Protein AF-A0A5B0S5Z0-F1 (afdb_monomer)

pLDDT: mean 79.65, std 11.17, range [39.44, 95.0]

Nearest PDB structures (foldseek):
  6az0-assembly1_B  TM=9.180E-01  e=4.295E-04  Saccharomyces cerevisiae RM11-1a
  2dhr-assembly1_D  TM=8.708E-01  e=1.389E-03  Thermus thermophilus
  3kds-assembly2_F  TM=9.094E-01  e=5.525E-03  Thermotoga maritima
  6gcn-assembly2_D-2  TM=9.091E-01  e=7.803E-03  Aquifex aeolicus VF5
  2ce7-assembly2_E  TM=9.143E-01  e=1.914E-02  Thermotoga maritima

Foldseek 3Di:
DVAAQQPDPVVGRDHHDPPDPDDPVVVVSSVVVVVVVVVVVVVVVVVVCVVLVVLVVQLVVVCVVPVDDDPVRSVCSSVPHDDPPPDD

InterPro domains:
  IPR000642 Peptidase M41 [PF01434] (1-74)
  IPR037219 Peptidase M41-like [G3DSA:1.20.58.760] (1-87)
  IPR037219 Peptidase M41-like [SSF140990] (1-83)

Solvent-accessible surface area (backbone atoms only — not comparable to full-atom values): 5247 Å² total; per-residue (Å²): 93,51,52,60,66,14,66,31,87,87,80,36,83,49,63,48,58,93,85,58,89,68,55,70,71,57,50,54,52,50,52,50,50,52,50,53,52,51,50,52,50,50,52,51,51,51,50,49,52,62,77,38,40,74,37,51,53,42,44,52,53,48,39,71,76,56,73,66,72,55,74,71,53,47,55,37,34,49,73,68,46,83,80,88,71,82,83,127

Organism: NCBI:txid56615

Sequence (88 aa):
MIREMGFSTRLGPRAYRTDDQLAPNTLASIDGEIQEMVEAAATRALNLLQSKRDELDRLALALIEYETLSAEEAWKVVKGHKLERNTV

Structure (mmCIF, N/CA/C/O backbone):
data_AF-A0A5B0S5Z0-F1
#
_entry.id   AF-A0A5B0S5Z0-F1
#
loop_
_atom_site.group_PDB
_atom_site.id
_atom_site.type_symbol
_atom_site.label_atom_id
_atom_site.label_alt_id
_atom_site.label_comp_id
_atom_site.label_asym_id
_atom_site.label_entity_id
_atom_site.label_seq_id
_atom_site.pdbx_PDB_ins_code
_atom_site.Cartn_x
_atom_site.Cartn_y
_atom_site.Cartn_z
_atom_site.occupancy
_atom_site.B_iso_or_equiv
_atom_site.auth_seq_id
_atom_site.auth_comp_id
_atom_site.auth_asym_id
_atom_site.auth_atom_id
_atom_site.pdbx_PDB_model_num
ATOM 1 N N . MET A 1 1 ? 15.700 -3.003 -8.736 1.00 66.38 1 MET A N 1
ATOM 2 C CA . MET A 1 1 ? 14.945 -4.200 -9.180 1.00 66.38 1 MET A CA 1
ATOM 3 C C . MET A 1 1 ? 14.988 -4.364 -10.701 1.00 66.38 1 MET A C 1
ATOM 5 O O . MET A 1 1 ? 15.569 -5.331 -11.162 1.00 66.38 1 MET A O 1
ATOM 9 N N . ILE A 1 2 ? 14.477 -3.418 -11.493 1.00 68.62 2 ILE A N 1
ATOM 10 C CA . ILE A 1 2 ? 14.494 -3.540 -12.966 1.00 68.62 2 ILE A CA 1
ATOM 11 C C . ILE A 1 2 ? 15.907 -3.341 -13.549 1.00 68.62 2 ILE A C 1
ATOM 13 O O . ILE A 1 2 ? 16.369 -4.167 -14.325 1.00 68.62 2 ILE A O 1
ATOM 17 N N . ARG A 1 3 ? 16.633 -2.305 -13.104 1.00 68.06 3 ARG A N 1
ATOM 18 C CA . ARG A 1 3 ? 17.981 -1.981 -13.608 1.00 68.06 3 ARG A CA 1
ATOM 19 C C . ARG A 1 3 ? 19.066 -2.960 -13.138 1.00 68.06 3 ARG A C 1
ATOM 21 O O . ARG A 1 3 ? 19.734 -3.581 -13.950 1.00 68.06 3 ARG A O 1
ATOM 28 N N . GLU A 1 4 ? 19.224 -3.119 -11.826 1.00 69.38 4 GLU A N 1
ATOM 29 C CA . GLU A 1 4 ? 20.360 -3.870 -11.261 1.00 69.38 4 GLU A CA 1
ATOM 30 C C . GLU A 1 4 ? 20.099 -5.366 -11.069 1.00 69.38 4 GLU A C 1
ATOM 32 O O . GLU A 1 4 ? 21.033 -6.159 -11.086 1.00 69.38 4 GLU A O 1
ATOM 37 N N . MET A 1 5 ? 18.842 -5.766 -10.867 1.00 70.81 5 MET A N 1
ATOM 38 C CA . MET A 1 5 ? 18.498 -7.160 -10.552 1.00 70.81 5 MET A CA 1
ATOM 39 C C . MET A 1 5 ? 17.939 -7.913 -11.770 1.00 70.81 5 MET A C 1
ATOM 41 O O . MET A 1 5 ? 17.542 -9.065 -11.643 1.00 70.81 5 MET A O 1
ATOM 45 N N . GLY A 1 6 ? 17.894 -7.275 -12.947 1.00 66.50 6 GLY A N 1
ATOM 46 C CA . GLY A 1 6 ? 17.505 -7.922 -14.202 1.00 66.50 6 GLY A CA 1
ATOM 47 C C . GLY A 1 6 ? 16.048 -8.390 -14.261 1.00 66.50 6 GLY A C 1
ATOM 48 O O . GLY A 1 6 ? 15.723 -9.250 -15.071 1.00 66.50 6 GLY A O 1
ATOM 49 N N . PHE A 1 7 ? 15.149 -7.836 -13.444 1.00 72.38 7 PHE A N 1
ATOM 50 C CA . PHE A 1 7 ? 13.714 -8.162 -13.492 1.00 72.38 7 PHE A CA 1
ATOM 51 C C . PHE A 1 7 ? 12.968 -7.447 -14.633 1.00 72.38 7 PHE A C 1
ATOM 53 O O . PHE A 1 7 ? 11.768 -7.209 -14.525 1.00 72.38 7 PHE A O 1
ATOM 60 N N . SER A 1 8 ? 13.666 -7.083 -15.712 1.00 69.69 8 SER A N 1
ATOM 61 C CA . SER A 1 8 ? 13.029 -6.501 -16.890 1.00 69.69 8 SER A CA 1
ATOM 62 C C . SER A 1 8 ? 12.375 -7.596 -17.729 1.00 69.69 8 SER A C 1
ATOM 64 O O . SER A 1 8 ? 13.033 -8.516 -18.218 1.00 69.69 8 SER A O 1
ATOM 66 N N . THR A 1 9 ? 11.069 -7.474 -17.928 1.00 68.69 9 THR A N 1
ATOM 67 C CA . THR A 1 9 ? 10.272 -8.320 -18.823 1.00 68.69 9 THR A CA 1
ATOM 68 C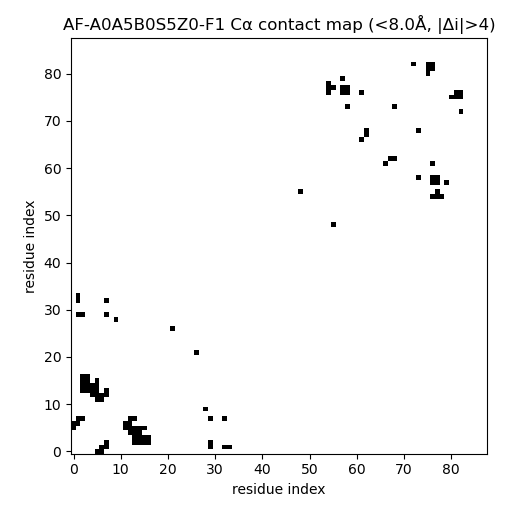 C . THR A 1 9 ? 10.537 -8.020 -20.298 1.00 68.69 9 THR A C 1
ATOM 70 O O . THR A 1 9 ? 10.459 -8.930 -21.122 1.00 68.69 9 THR A O 1
ATOM 73 N N . ARG A 1 10 ? 10.902 -6.775 -20.641 1.00 72.88 10 ARG A N 1
ATOM 74 C CA . ARG A 1 10 ? 11.205 -6.352 -22.023 1.00 72.88 10 ARG A CA 1
ATOM 75 C C . ARG A 1 10 ? 12.669 -6.538 -22.421 1.00 72.88 10 ARG A C 1
ATOM 77 O O . ARG A 1 10 ? 12.941 -6.925 -23.554 1.00 72.88 10 ARG A O 1
ATOM 84 N N . LEU A 1 11 ? 13.610 -6.251 -21.521 1.00 71.19 11 LEU A N 1
ATOM 85 C CA . LEU A 1 11 ? 15.053 -6.296 -21.810 1.00 71.19 11 LEU A CA 1
ATOM 86 C C . LEU A 1 11 ? 15.697 -7.643 -21.441 1.00 71.19 11 LEU A C 1
ATOM 88 O O . LEU A 1 11 ? 16.855 -7.895 -21.788 1.00 71.19 11 LEU A O 1
ATOM 92 N N . GLY A 1 12 ? 14.939 -8.522 -20.780 1.00 67.19 12 GLY A N 1
ATOM 93 C CA . GLY A 1 12 ? 15.409 -9.814 -20.294 1.00 67.19 12 GLY A CA 1
ATOM 94 C C . GLY A 1 12 ? 16.305 -9.694 -19.053 1.00 67.19 12 GLY A C 1
ATOM 95 O O . GLY A 1 12 ? 16.497 -8.600 -18.518 1.00 67.19 12 GLY A O 1
ATOM 96 N N . PRO A 1 13 ? 16.886 -10.816 -18.586 1.00 72.00 13 PRO A N 1
ATOM 97 C CA . PRO A 1 13 ? 17.660 -10.879 -17.348 1.00 72.00 13 PRO A CA 1
ATOM 98 C C . PRO A 1 13 ? 19.072 -10.307 -17.526 1.00 72.00 13 PRO A C 1
ATOM 100 O O . PRO A 1 13 ? 20.073 -11.017 -17.436 1.00 72.00 13 PRO A O 1
ATOM 103 N N . ARG A 1 14 ? 19.164 -9.008 -17.816 1.00 68.06 14 ARG A N 1
ATOM 104 C CA . ARG A 1 14 ? 20.423 -8.264 -17.883 1.00 68.06 14 ARG A CA 1
ATOM 105 C C . ARG A 1 14 ? 20.499 -7.300 -16.709 1.00 68.06 14 ARG A C 1
ATOM 107 O O . ARG A 1 14 ? 19.616 -6.472 -16.520 1.00 68.06 14 ARG A O 1
ATOM 114 N N . ALA A 1 15 ? 21.562 -7.428 -15.923 1.00 68.12 15 ALA A N 1
ATOM 115 C CA . ALA A 1 15 ? 21.888 -6.471 -14.880 1.00 68.12 15 ALA A CA 1
ATOM 116 C C . ALA A 1 15 ? 22.668 -5.317 -15.509 1.00 68.12 15 ALA A C 1
ATOM 118 O O . ALA A 1 15 ? 23.775 -5.517 -16.006 1.00 68.12 15 ALA A O 1
ATOM 119 N N . TYR A 1 16 ? 22.082 -4.126 -15.490 1.00 71.81 16 TYR A N 1
ATOM 120 C CA . TYR A 1 16 ? 22.758 -2.894 -15.865 1.00 71.81 16 TYR A CA 1
ATOM 121 C C . TYR A 1 16 ? 23.360 -2.275 -14.609 1.00 71.81 16 TYR A C 1
ATOM 123 O O . TYR A 1 16 ? 22.641 -2.009 -13.640 1.00 71.81 16 TYR A O 1
ATOM 131 N N . ARG A 1 17 ? 24.672 -2.045 -14.609 1.00 70.19 17 ARG A N 1
ATOM 132 C CA . ARG A 1 17 ? 25.342 -1.324 -13.524 1.00 70.19 17 ARG A CA 1
ATOM 133 C C . ARG A 1 17 ? 25.153 0.181 -13.691 1.00 70.19 17 ARG A C 1
ATOM 135 O O . ARG A 1 17 ? 24.825 0.686 -14.766 1.00 70.19 17 ARG A O 1
ATOM 142 N N . THR A 1 18 ? 25.341 0.912 -12.598 1.00 64.75 18 THR A N 1
ATOM 143 C CA . THR A 1 18 ? 25.233 2.378 -12.581 1.00 64.75 18 THR A CA 1
ATOM 144 C C . THR A 1 18 ? 26.215 3.040 -13.552 1.00 64.75 18 THR A C 1
ATOM 146 O O . THR A 1 18 ? 25.865 4.053 -14.153 1.00 64.75 18 THR A O 1
ATOM 149 N N . ASP A 1 19 ? 2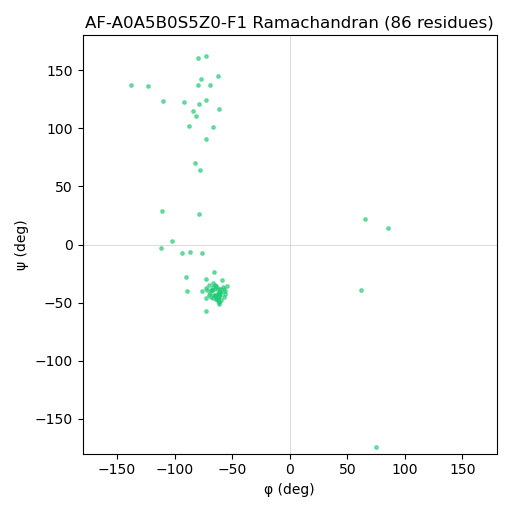7.367 2.402 -13.779 1.00 64.94 19 ASP A N 1
ATOM 150 C CA . ASP A 1 19 ? 28.463 2.901 -14.619 1.00 64.94 19 ASP A CA 1
ATOM 151 C C . ASP A 1 19 ? 28.320 2.541 -16.110 1.00 64.94 19 ASP A C 1
ATOM 153 O O . ASP A 1 19 ? 29.111 3.000 -16.937 1.00 64.94 19 ASP A O 1
ATOM 157 N N . ASP A 1 20 ? 27.325 1.727 -16.478 1.00 70.94 20 ASP A N 1
ATOM 158 C CA . ASP A 1 20 ? 27.118 1.337 -17.872 1.00 70.94 20 ASP A CA 1
ATOM 159 C C . ASP A 1 20 ? 26.562 2.521 -18.675 1.00 70.94 20 ASP A C 1
ATOM 161 O O . ASP A 1 20 ? 25.503 3.074 -18.359 1.00 70.94 20 ASP A O 1
ATOM 165 N N . GLN A 1 21 ? 27.242 2.890 -19.764 1.00 69.75 21 GLN A N 1
ATOM 166 C CA . GLN A 1 21 ? 26.706 3.840 -20.738 1.00 69.75 21 GLN A CA 1
ATOM 167 C C . GLN A 1 21 ? 25.594 3.168 -21.550 1.00 69.75 21 GLN A C 1
ATOM 169 O O . GLN A 1 21 ? 25.829 2.524 -22.573 1.00 69.75 21 GLN A O 1
ATOM 174 N N . LEU A 1 22 ? 24.362 3.297 -21.065 1.00 74.56 22 LEU A N 1
ATOM 175 C CA . LEU A 1 22 ? 23.173 2.824 -21.762 1.00 74.56 22 LEU A CA 1
ATOM 176 C C . LEU A 1 22 ? 22.788 3.770 -22.902 1.00 74.56 22 LEU A C 1
ATOM 178 O O . LEU A 1 22 ? 22.832 4.993 -22.768 1.00 74.56 22 LEU A O 1
ATOM 182 N N . ALA A 1 23 ? 22.331 3.196 -24.015 1.00 80.31 23 ALA A N 1
ATOM 183 C CA . ALA A 1 23 ? 21.721 3.976 -25.083 1.00 80.31 23 ALA A CA 1
ATOM 184 C C . ALA A 1 23 ? 20.439 4.678 -24.573 1.00 80.31 23 ALA A C 1
ATOM 186 O O . ALA A 1 23 ? 19.686 4.065 -23.805 1.00 80.31 23 ALA A O 1
ATOM 187 N N . PRO A 1 24 ? 20.122 5.903 -25.044 1.00 80.00 24 PRO A N 1
ATOM 188 C CA . PRO A 1 24 ? 18.929 6.643 -24.616 1.00 80.00 24 PRO A CA 1
ATOM 189 C C . PRO A 1 24 ? 17.622 5.855 -24.779 1.00 80.00 24 PRO A C 1
ATOM 191 O O . PRO A 1 24 ? 16.734 5.931 -23.937 1.00 80.00 24 PRO A O 1
ATOM 194 N N . ASN A 1 25 ? 17.529 5.039 -25.834 1.00 82.75 25 ASN A N 1
ATOM 195 C CA . ASN A 1 25 ? 16.369 4.186 -26.095 1.00 82.75 25 ASN A CA 1
ATOM 196 C C . ASN A 1 25 ? 16.174 3.100 -25.015 1.00 82.75 25 ASN A C 1
ATOM 198 O O . ASN A 1 25 ? 15.052 2.793 -24.610 1.00 82.75 25 ASN A O 1
ATOM 202 N N . THR A 1 26 ? 17.275 2.532 -24.515 1.00 79.50 26 THR A N 1
ATOM 203 C CA . THR A 1 26 ? 17.243 1.514 -23.457 1.00 79.50 26 THR A CA 1
ATOM 204 C C . THR A 1 26 ? 16.873 2.135 -22.113 1.00 79.50 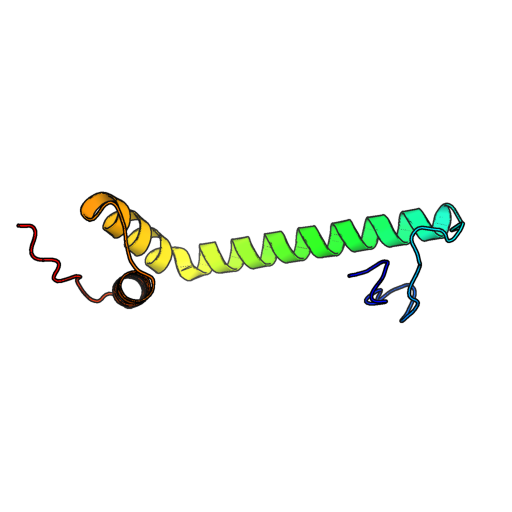26 THR A C 1
ATOM 206 O O . THR A 1 26 ? 16.093 1.544 -21.376 1.00 79.50 26 THR A O 1
ATOM 209 N N . LEU A 1 27 ? 17.373 3.341 -21.816 1.00 81.44 27 LEU A N 1
ATOM 210 C CA . LEU A 1 27 ? 16.997 4.090 -20.611 1.00 81.44 27 LEU A CA 1
ATOM 211 C C . LEU A 1 27 ? 15.501 4.414 -20.594 1.00 81.44 27 LEU A C 1
ATOM 213 O O . LEU A 1 27 ? 14.825 4.068 -19.633 1.00 81.44 27 LEU A O 1
ATOM 217 N N . ALA A 1 28 ? 14.969 4.953 -21.695 1.00 84.75 28 ALA A N 1
ATOM 218 C CA . ALA A 1 28 ? 13.540 5.238 -21.815 1.00 84.75 28 ALA A CA 1
ATOM 219 C C . ALA A 1 28 ? 12.671 3.980 -21.620 1.00 84.75 28 ALA A C 1
ATOM 221 O O . ALA A 1 28 ? 11.611 4.038 -21.001 1.00 84.75 28 ALA A O 1
ATOM 222 N N . SER A 1 29 ? 13.141 2.825 -22.105 1.00 84.12 29 SER A N 1
ATOM 223 C CA . SER A 1 29 ? 12.450 1.543 -21.915 1.00 84.12 29 SER A CA 1
ATOM 224 C C . SER A 1 29 ? 12.456 1.078 -20.452 1.00 84.12 29 SER A C 1
ATOM 226 O O . SER A 1 29 ? 11.451 0.547 -19.979 1.00 84.12 29 SER A O 1
ATOM 228 N N . ILE A 1 30 ? 13.568 1.281 -19.733 1.00 82.94 30 ILE A N 1
ATOM 229 C CA . ILE A 1 30 ? 13.683 0.970 -18.299 1.00 82.94 30 ILE A CA 1
ATOM 230 C C . ILE A 1 30 ? 12.774 1.890 -17.483 1.00 82.94 30 ILE A C 1
ATOM 232 O O . ILE A 1 30 ? 12.044 1.405 -16.622 1.00 82.94 30 ILE A O 1
ATOM 236 N N . ASP A 1 31 ? 12.791 3.193 -17.760 1.00 83.50 31 ASP A N 1
ATOM 237 C CA . ASP A 1 31 ? 11.982 4.173 -17.032 1.00 83.50 31 ASP A CA 1
ATOM 238 C C . ASP A 1 31 ? 10.483 3.900 -17.207 1.00 83.50 31 ASP A C 1
ATOM 240 O O . ASP A 1 31 ? 9.738 3.901 -16.225 1.00 83.50 31 ASP A O 1
ATOM 244 N N . GLY A 1 32 ? 10.048 3.560 -18.427 1.00 86.94 32 GLY A N 1
ATOM 245 C CA . GLY A 1 32 ? 8.668 3.142 -18.683 1.00 86.94 32 GLY A CA 1
ATOM 246 C C . GLY A 1 32 ? 8.271 1.895 -17.889 1.00 86.94 32 GLY A C 1
ATOM 247 O O . GLY A 1 32 ? 7.186 1.836 -17.321 1.00 86.94 32 GLY A O 1
ATOM 248 N N .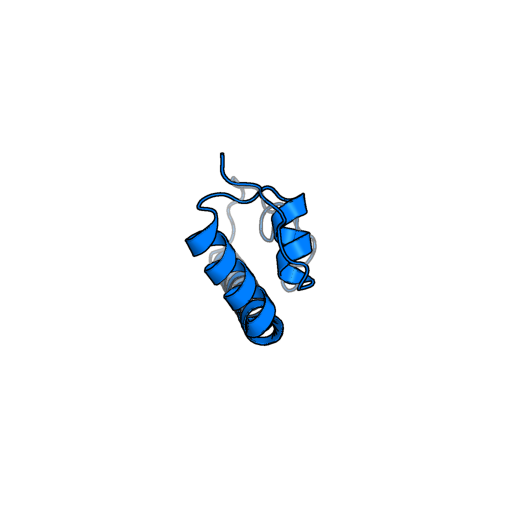 GLU A 1 33 ? 9.163 0.911 -17.772 1.00 85.19 33 GLU A N 1
ATOM 249 C CA . GLU A 1 33 ? 8.902 -0.292 -16.977 1.00 85.19 33 GLU A CA 1
ATOM 250 C C . GLU A 1 33 ? 8.870 -0.009 -15.466 1.00 85.19 33 GLU A C 1
ATOM 252 O O . GLU A 1 33 ? 8.066 -0.597 -14.742 1.00 85.19 33 GLU A O 1
ATOM 257 N N . ILE A 1 34 ? 9.701 0.920 -14.979 1.00 85.94 34 ILE A N 1
ATOM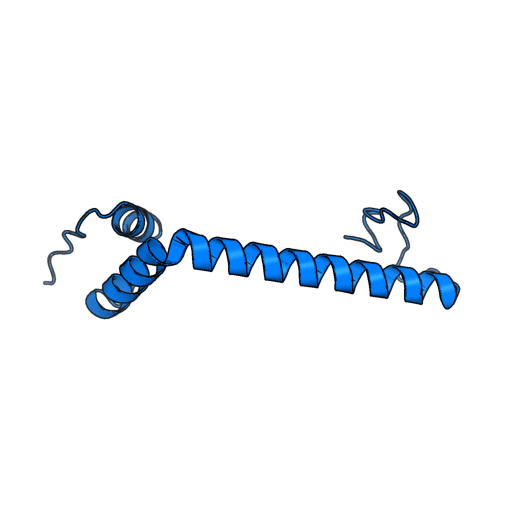 258 C CA . ILE A 1 34 ? 9.647 1.380 -13.586 1.00 85.94 34 ILE A CA 1
ATOM 259 C C . ILE A 1 34 ? 8.296 2.037 -13.312 1.00 85.94 34 ILE A C 1
ATOM 261 O O . ILE A 1 34 ? 7.665 1.716 -12.303 1.00 85.94 34 ILE A O 1
ATOM 265 N N . GLN A 1 35 ? 7.842 2.914 -14.206 1.00 89.00 35 GLN A N 1
ATOM 266 C CA . GLN A 1 35 ? 6.554 3.580 -14.066 1.00 89.00 35 GLN A CA 1
ATOM 267 C C . GLN A 1 35 ? 5.402 2.567 -14.062 1.00 89.00 35 GLN A C 1
ATOM 269 O O . GLN A 1 35 ? 4.622 2.552 -13.111 1.00 89.00 35 GLN A O 1
ATOM 274 N N . GLU A 1 36 ? 5.345 1.666 -15.047 1.00 89.56 36 GLU A N 1
ATOM 275 C CA . GLU A 1 36 ? 4.328 0.606 -15.121 1.00 89.56 36 GLU A CA 1
ATOM 276 C C . GLU A 1 36 ? 4.318 -0.263 -13.848 1.00 89.56 36 GLU A C 1
ATOM 278 O O . GLU A 1 36 ? 3.258 -0.580 -13.302 1.00 89.56 36 GLU A O 1
ATOM 283 N N . MET A 1 37 ? 5.494 -0.624 -13.322 1.00 88.56 3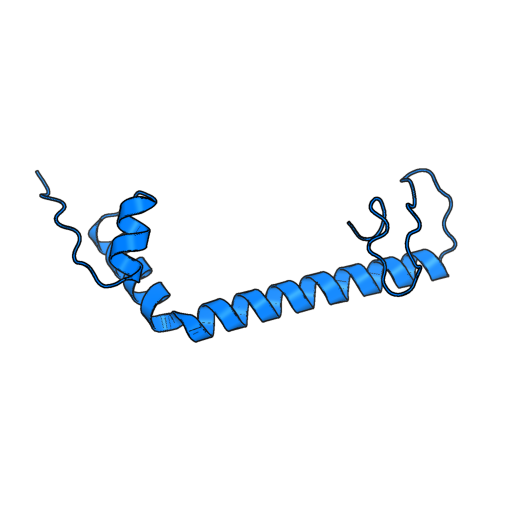7 MET A N 1
ATOM 284 C CA . MET A 1 37 ? 5.610 -1.421 -12.100 1.00 88.56 37 MET A CA 1
ATOM 285 C C . MET A 1 37 ? 5.065 -0.680 -10.872 1.00 88.56 37 MET A C 1
ATOM 287 O O . MET A 1 37 ? 4.361 -1.285 -10.054 1.00 88.56 37 MET A O 1
ATOM 291 N N . VAL A 1 38 ? 5.396 0.606 -10.726 1.00 90.56 38 VAL A N 1
ATOM 292 C CA . VAL A 1 38 ? 4.948 1.443 -9.604 1.00 90.56 38 VAL A CA 1
ATOM 293 C C . VAL A 1 38 ? 3.447 1.691 -9.683 1.00 90.56 38 VAL A C 1
ATOM 295 O O . VAL A 1 38 ? 2.758 1.514 -8.680 1.00 90.56 38 VAL A O 1
ATOM 298 N N . GLU A 1 39 ? 2.924 2.022 -10.863 1.00 93.00 39 GLU A N 1
ATOM 299 C CA . GLU A 1 39 ? 1.487 2.200 -11.085 1.00 93.00 39 GLU A CA 1
ATOM 300 C C . GLU A 1 39 ? 0.724 0.914 -10.767 1.00 93.00 39 GLU A C 1
ATOM 302 O O . GLU A 1 39 ? -0.211 0.932 -9.967 1.00 93.00 39 GLU A O 1
ATOM 307 N N . ALA A 1 40 ? 1.180 -0.233 -11.276 1.00 91.88 40 ALA A N 1
ATOM 308 C CA . ALA A 1 40 ? 0.556 -1.515 -10.974 1.00 91.88 40 ALA A CA 1
ATOM 309 C C . ALA A 1 40 ? 0.609 -1.848 -9.472 1.00 91.88 40 ALA A C 1
ATOM 311 O O . ALA A 1 40 ? -0.351 -2.393 -8.925 1.00 91.88 40 ALA A O 1
ATOM 312 N N . ALA A 1 41 ? 1.710 -1.534 -8.780 1.00 91.12 41 ALA A N 1
ATOM 313 C CA . ALA A 1 41 ? 1.810 -1.714 -7.332 1.00 91.12 41 ALA A CA 1
ATOM 314 C C . ALA A 1 41 ? 0.841 -0.802 -6.568 1.00 91.12 41 ALA A C 1
ATOM 316 O O . ALA A 1 41 ? 0.162 -1.278 -5.655 1.00 91.12 41 ALA A O 1
ATOM 317 N N . ALA A 1 42 ? 0.727 0.464 -6.973 1.00 92.62 42 ALA A N 1
ATOM 318 C CA . ALA A 1 42 ? -0.200 1.424 -6.389 1.00 92.62 42 ALA A CA 1
ATOM 319 C C . ALA A 1 42 ? -1.658 0.993 -6.593 1.00 92.62 42 ALA A C 1
ATOM 321 O O . ALA A 1 42 ? -2.418 0.936 -5.628 1.00 92.62 42 ALA A O 1
ATOM 322 N N . THR A 1 43 ? -2.043 0.596 -7.810 1.00 95.00 43 THR A N 1
ATOM 323 C CA . THR A 1 43 ? -3.389 0.085 -8.101 1.00 95.00 43 THR A CA 1
ATOM 324 C C . THR A 1 43 ? -3.700 -1.166 -7.283 1.00 95.00 43 THR A C 1
ATOM 326 O O . THR A 1 43 ? -4.777 -1.259 -6.700 1.00 95.00 43 THR A O 1
ATOM 329 N N . ARG A 1 44 ? -2.762 -2.117 -7.170 1.00 94.69 44 ARG A N 1
ATOM 330 C CA . ARG A 1 44 ? -2.951 -3.308 -6.322 1.00 94.69 44 ARG A CA 1
ATOM 331 C C . ARG A 1 44 ? -3.149 -2.942 -4.853 1.00 94.69 44 ARG A C 1
ATOM 333 O O . ARG A 1 44 ? -4.039 -3.499 -4.216 1.00 94.69 44 ARG A O 1
ATOM 340 N N . ALA A 1 45 ? -2.344 -2.022 -4.323 1.00 92.69 45 ALA A N 1
ATOM 341 C CA . ALA A 1 45 ? -2.463 -1.569 -2.940 1.00 92.69 45 ALA A CA 1
ATOM 342 C C . ALA A 1 45 ? -3.806 -0.865 -2.691 1.00 92.69 45 ALA A C 1
ATOM 344 O O . ALA A 1 45 ? -4.482 -1.171 -1.712 1.00 92.69 45 ALA A O 1
ATOM 345 N N . LEU A 1 46 ? -4.234 0.012 -3.603 1.00 93.00 46 LEU A N 1
ATOM 346 C CA . LEU A 1 46 ? -5.534 0.681 -3.529 1.00 93.00 46 LEU A CA 1
ATOM 347 C C . LEU A 1 46 ? -6.691 -0.317 -3.590 1.00 93.00 46 LEU A C 1
ATOM 349 O O . LEU A 1 46 ? -7.584 -0.251 -2.750 1.00 93.00 46 LEU A O 1
ATOM 353 N N . ASN A 1 47 ? -6.649 -1.277 -4.514 1.00 94.88 47 ASN A N 1
ATOM 354 C CA . ASN A 1 47 ? -7.668 -2.321 -4.615 1.00 94.88 47 ASN A CA 1
ATOM 355 C C . ASN A 1 47 ? -7.737 -3.163 -3.338 1.00 94.88 47 ASN A C 1
ATOM 357 O O . ASN A 1 47 ? -8.827 -3.475 -2.865 1.00 94.88 47 ASN A O 1
ATOM 361 N N . LEU A 1 48 ? -6.586 -3.499 -2.746 1.00 92.81 48 LEU A N 1
ATOM 362 C CA . LEU A 1 48 ? -6.540 -4.216 -1.476 1.00 92.81 48 LEU A CA 1
ATOM 363 C C . LEU A 1 48 ? -7.199 -3.393 -0.362 1.00 92.81 48 LEU A C 1
ATOM 365 O O . LEU A 1 48 ? -8.090 -3.907 0.309 1.00 92.81 48 LEU A O 1
ATOM 369 N N . LEU A 1 49 ? -6.828 -2.118 -0.214 1.00 90.06 49 LEU A N 1
ATOM 370 C CA . LEU A 1 49 ? -7.404 -1.212 0.787 1.00 90.06 49 LEU A CA 1
ATOM 371 C C . LEU A 1 49 ? -8.914 -1.007 0.600 1.00 90.06 49 LEU A C 1
ATOM 373 O O . LEU A 1 49 ? -9.647 -0.944 1.581 1.00 90.06 49 LEU A O 1
ATOM 377 N N . GLN A 1 50 ? -9.387 -0.927 -0.645 1.00 91.94 50 GLN A N 1
ATOM 378 C CA . GLN A 1 50 ? -10.812 -0.816 -0.960 1.00 91.94 50 GLN A CA 1
ATOM 379 C C . GLN A 1 50 ? -11.568 -2.117 -0.671 1.00 91.94 50 GLN A C 1
ATOM 381 O O . GLN A 1 50 ? -12.637 -2.081 -0.072 1.00 91.94 50 GLN A O 1
ATOM 386 N N . SER A 1 51 ? -11.009 -3.274 -1.040 1.00 92.88 51 SER A N 1
ATOM 387 C CA . SER A 1 51 ? -11.616 -4.583 -0.750 1.00 92.88 51 SER A CA 1
ATOM 388 C C . SER A 1 51 ? -11.673 -4.898 0.747 1.00 92.88 51 SER A C 1
ATOM 390 O O . SER A 1 51 ? -12.502 -5.692 1.182 1.00 92.88 51 SER A O 1
ATOM 392 N N . LYS A 1 52 ? -10.782 -4.269 1.522 1.00 91.06 52 LYS A N 1
ATOM 393 C CA . LYS A 1 52 ? -10.614 -4.441 2.964 1.00 91.06 52 LYS A CA 1
ATOM 394 C C . LYS A 1 52 ? -11.045 -3.209 3.758 1.00 91.06 52 LYS A C 1
ATOM 396 O O . LYS A 1 52 ? -10.507 -2.920 4.829 1.00 91.06 52 LYS A O 1
ATOM 401 N N . ARG A 1 53 ? -12.005 -2.452 3.213 1.00 89.81 53 ARG A N 1
ATOM 402 C CA . ARG A 1 53 ? -12.425 -1.167 3.778 1.00 89.81 53 ARG A CA 1
ATOM 403 C C . ARG A 1 53 ? -12.991 -1.309 5.190 1.00 89.81 53 ARG A C 1
ATOM 405 O O . ARG A 1 53 ? -12.607 -0.540 6.062 1.00 89.81 53 ARG A O 1
ATOM 412 N N . ASP A 1 54 ? -13.788 -2.344 5.438 1.00 87.62 54 ASP A N 1
ATOM 413 C CA . ASP A 1 54 ? -14.366 -2.608 6.761 1.00 87.62 54 ASP A CA 1
ATOM 414 C C . ASP A 1 54 ? -13.302 -2.952 7.816 1.00 87.62 54 ASP A C 1
ATOM 416 O O . ASP A 1 54 ? -13.448 -2.637 8.998 1.00 87.62 54 ASP A O 1
ATOM 420 N N . GLU A 1 55 ? -12.223 -3.640 7.430 1.00 87.94 55 GLU A N 1
ATOM 421 C CA . GLU A 1 55 ? -11.094 -3.903 8.330 1.00 87.94 55 GLU A CA 1
ATOM 422 C C . GLU A 1 55 ? -10.266 -2.638 8.579 1.00 87.94 55 GLU A C 1
ATOM 424 O O . GLU A 1 55 ? -9.830 -2.409 9.708 1.00 87.94 55 GLU A O 1
ATOM 429 N N . LEU A 1 56 ? -10.089 -1.802 7.550 1.00 87.81 56 LEU A N 1
ATOM 430 C CA . LEU A 1 56 ? -9.395 -0.519 7.649 1.00 87.81 56 LEU A CA 1
ATOM 431 C C . LEU A 1 56 ? -10.138 0.456 8.570 1.00 87.81 56 LEU A C 1
ATOM 433 O O . LEU A 1 56 ? -9.518 1.051 9.450 1.00 87.81 56 LEU A O 1
ATOM 437 N N . ASP A 1 57 ? -11.453 0.592 8.400 1.00 88.81 57 ASP A N 1
ATOM 438 C CA . ASP A 1 57 ? -12.273 1.493 9.209 1.00 88.81 57 ASP A CA 1
ATOM 439 C C . ASP A 1 57 ? -12.324 1.015 10.675 1.00 88.81 57 ASP A C 1
ATOM 441 O O . ASP A 1 57 ? -12.222 1.829 11.591 1.00 88.81 57 ASP A O 1
ATOM 445 N N . ARG A 1 58 ? -12.352 -0.305 10.930 1.00 86.88 58 ARG A N 1
ATOM 446 C CA . ARG A 1 58 ? -12.214 -0.862 12.293 1.00 86.88 58 ARG A CA 1
ATOM 447 C C . ARG A 1 58 ? -10.871 -0.531 12.937 1.00 86.88 58 ARG A C 1
ATOM 449 O O . ARG A 1 58 ? -10.834 -0.156 14.106 1.00 86.88 58 ARG A O 1
ATOM 456 N N . LEU A 1 59 ? -9.776 -0.662 12.189 1.00 86.69 59 LEU A N 1
ATOM 457 C CA . LEU A 1 59 ? -8.445 -0.274 12.660 1.00 86.69 59 LEU A CA 1
ATOM 458 C C . LEU A 1 59 ? -8.369 1.222 12.973 1.00 86.69 59 LEU A C 1
ATOM 460 O O . LEU A 1 59 ? -7.811 1.597 14.000 1.00 86.69 59 LEU A O 1
ATOM 464 N N . ALA A 1 60 ? -8.949 2.064 12.115 1.00 87.62 60 ALA A N 1
ATOM 465 C CA . ALA A 1 60 ? -8.986 3.508 12.315 1.00 87.62 60 ALA A CA 1
ATOM 466 C C . ALA A 1 60 ? -9.773 3.889 13.578 1.00 87.62 60 ALA A C 1
ATOM 468 O O . ALA A 1 60 ? -9.282 4.682 14.377 1.00 87.62 60 ALA A O 1
ATOM 469 N N . LEU A 1 61 ? -10.946 3.286 13.801 1.00 86.38 61 LEU A N 1
ATOM 470 C CA . LEU A 1 61 ? -11.732 3.501 15.020 1.00 86.38 61 LEU A CA 1
ATOM 471 C C . LEU A 1 61 ? -10.971 3.052 16.273 1.00 86.38 61 LEU A C 1
ATOM 473 O O . LEU A 1 61 ? -10.906 3.795 17.246 1.00 86.38 61 LEU A O 1
ATOM 477 N N . ALA A 1 62 ? -10.318 1.889 16.230 1.00 85.06 62 ALA A N 1
ATOM 478 C CA . ALA A 1 62 ? -9.509 1.425 17.354 1.00 85.06 62 ALA A CA 1
ATOM 479 C C . ALA A 1 62 ? -8.303 2.340 17.635 1.00 85.06 62 ALA A C 1
ATOM 481 O O . ALA A 1 62 ? -7.958 2.557 18.791 1.00 85.06 62 ALA A O 1
ATOM 482 N N . LEU A 1 63 ? -7.664 2.909 16.607 1.00 85.44 63 LEU A N 1
ATOM 483 C CA . LEU A 1 63 ? -6.582 3.883 16.797 1.00 85.44 63 LEU A CA 1
ATOM 484 C C . LEU A 1 63 ? -7.081 5.188 17.430 1.00 85.44 63 LEU A C 1
ATOM 486 O O . LEU A 1 63 ? -6.349 5.789 18.208 1.00 85.44 63 LEU A O 1
ATOM 490 N N . ILE A 1 64 ? -8.317 5.605 17.136 1.00 86.06 64 ILE A N 1
ATOM 491 C CA . ILE A 1 64 ? -8.947 6.764 17.786 1.00 86.06 64 ILE A CA 1
ATOM 492 C C . ILE A 1 64 ? -9.220 6.475 19.270 1.00 86.06 64 ILE A C 1
ATOM 494 O O . ILE A 1 64 ? -9.029 7.355 20.102 1.00 86.06 64 ILE A O 1
ATOM 498 N N . GLU A 1 65 ? -9.645 5.256 19.608 1.00 82.81 65 GLU A N 1
ATOM 499 C CA . GLU A 1 65 ? -9.958 4.869 20.991 1.00 82.81 65 GLU A CA 1
ATOM 500 C C . GLU A 1 65 ? -8.711 4.615 21.855 1.00 82.81 65 GLU A C 1
ATOM 502 O O . GLU A 1 65 ? -8.696 4.992 23.025 1.00 82.81 65 GLU A O 1
ATOM 507 N N . TYR A 1 66 ? -7.673 3.973 21.305 1.00 81.62 66 TYR A N 1
ATOM 508 C CA . TYR A 1 66 ? -6.529 3.465 22.080 1.00 81.62 66 TYR A CA 1
ATOM 509 C C . TYR A 1 66 ? -5.198 4.186 21.817 1.00 81.62 66 TYR A C 1
ATOM 511 O O . TYR A 1 66 ? -4.210 3.835 22.465 1.00 81.62 66 TYR A O 1
ATOM 519 N N . GLU A 1 67 ? -5.161 5.156 20.889 1.00 80.19 67 GLU A N 1
ATOM 520 C CA . GLU A 1 67 ? -4.015 5.990 20.453 1.00 80.19 67 GLU A CA 1
ATOM 521 C C . GLU A 1 67 ? -2.833 5.219 19.826 1.00 80.19 6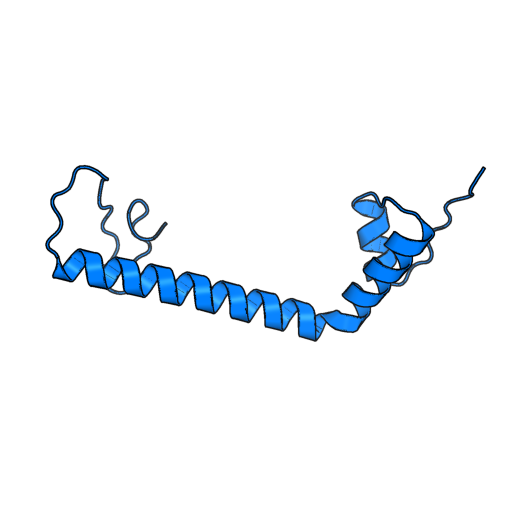7 GLU A C 1
ATOM 523 O O . GLU A 1 67 ? -2.250 5.637 18.827 1.00 80.19 67 GLU A O 1
ATOM 528 N N . THR A 1 68 ? -2.496 4.052 20.370 1.00 82.25 68 THR A N 1
ATOM 529 C CA . THR A 1 68 ? -1.437 3.154 19.916 1.00 82.25 68 THR A CA 1
ATOM 530 C C . THR A 1 68 ? -1.920 1.710 19.961 1.00 82.25 68 THR A C 1
ATOM 532 O O . THR A 1 68 ? -2.542 1.278 20.932 1.00 82.25 68 THR A O 1
ATOM 535 N N . LEU A 1 69 ? -1.604 0.937 18.921 1.00 80.25 69 LEU A N 1
ATOM 536 C CA . LEU A 1 69 ? -1.853 -0.504 18.879 1.00 80.25 69 LEU A CA 1
ATOM 537 C C . LEU A 1 69 ? -0.546 -1.251 18.618 1.00 80.25 69 LEU A C 1
ATOM 539 O O . LEU A 1 69 ? 0.227 -0.884 17.732 1.00 80.25 69 LEU A O 1
ATOM 543 N N . SER A 1 70 ? -0.321 -2.336 19.356 1.00 84.81 70 SER A N 1
ATOM 544 C CA . SER A 1 70 ? 0.699 -3.324 19.002 1.00 84.81 70 SER A CA 1
ATOM 545 C C . SER A 1 70 ? 0.263 -4.166 17.795 1.00 84.81 70 SER A C 1
ATOM 547 O O . SER A 1 70 ? -0.921 -4.240 17.454 1.00 84.81 70 SER A O 1
ATOM 549 N N . ALA A 1 71 ? 1.213 -4.847 17.145 1.00 82.44 71 ALA A N 1
ATOM 550 C CA . ALA A 1 71 ? 0.921 -5.693 15.985 1.00 82.44 71 ALA A CA 1
ATOM 551 C C . ALA A 1 71 ? -0.115 -6.793 16.299 1.00 82.44 71 ALA A C 1
ATOM 553 O O . ALA A 1 71 ? -0.991 -7.071 15.481 1.00 82.44 71 ALA A O 1
ATOM 554 N N . GLU A 1 72 ? -0.055 -7.396 17.490 1.00 84.75 72 GLU A N 1
ATOM 555 C CA . GLU A 1 72 ? -1.008 -8.431 17.913 1.00 84.75 72 GLU A CA 1
ATOM 556 C C . GLU A 1 72 ? -2.420 -7.873 18.127 1.00 84.75 72 GLU A C 1
ATOM 558 O O . GLU A 1 72 ? -3.409 -8.510 17.757 1.00 84.75 72 GLU A O 1
ATOM 563 N N . GLU A 1 73 ? -2.525 -6.673 18.697 1.00 79.69 73 GLU A N 1
ATOM 564 C CA . GLU A 1 73 ? -3.793 -5.980 18.929 1.00 79.69 73 GLU A CA 1
ATOM 565 C C . GLU A 1 73 ? -4.430 -5.536 17.607 1.00 79.69 73 GLU A C 1
ATOM 567 O O . GLU A 1 73 ? -5.623 -5.754 17.395 1.00 79.69 73 GLU A O 1
ATOM 572 N N . ALA A 1 74 ? -3.629 -5.015 16.674 1.00 82.31 74 ALA A N 1
ATOM 573 C CA . ALA A 1 74 ? -4.085 -4.649 15.336 1.00 82.31 74 ALA A CA 1
ATOM 574 C C . ALA A 1 74 ? -4.717 -5.846 14.605 1.00 82.31 74 ALA A C 1
ATOM 576 O O . ALA A 1 74 ? -5.814 -5.737 14.056 1.00 82.31 74 ALA A O 1
ATOM 577 N N . TRP A 1 75 ? -4.086 -7.025 14.665 1.00 83.69 75 TRP A N 1
ATOM 578 C CA . TRP A 1 75 ? -4.642 -8.248 14.077 1.00 83.69 75 TRP A CA 1
ATOM 579 C C . TRP A 1 75 ? -5.953 -8.694 14.733 1.00 83.69 75 TRP A C 1
ATOM 581 O O . TRP A 1 75 ? -6.840 -9.202 14.041 1.00 83.69 75 TRP A O 1
ATOM 591 N N . LYS A 1 76 ? -6.102 -8.506 16.049 1.00 83.75 76 LYS A N 1
ATOM 592 C CA . LYS A 1 76 ? -7.353 -8.802 16.765 1.00 83.75 76 LYS A CA 1
ATOM 593 C C . LYS A 1 76 ? -8.486 -7.874 16.316 1.00 83.75 76 LYS A C 1
ATOM 595 O O . LYS A 1 76 ? -9.573 -8.371 16.020 1.00 83.75 76 LYS A O 1
ATOM 600 N N . VAL A 1 77 ? -8.216 -6.576 16.170 1.00 83.44 77 VAL A N 1
ATOM 601 C CA . VAL A 1 77 ? -9.193 -5.576 15.697 1.00 83.44 77 VAL A CA 1
ATOM 602 C C . VAL A 1 77 ? -9.623 -5.836 14.257 1.00 83.44 77 VAL A C 1
ATOM 604 O O . VAL A 1 77 ? -10.819 -5.842 13.966 1.00 83.44 77 VAL A O 1
ATOM 607 N N . VAL A 1 78 ? -8.672 -6.138 13.367 1.00 83.12 78 VAL A N 1
ATOM 608 C CA . VAL A 1 78 ? -8.950 -6.518 11.969 1.00 83.12 78 VAL A CA 1
ATOM 609 C C . VAL A 1 78 ? -9.886 -7.729 11.902 1.00 83.12 78 VAL A C 1
ATOM 611 O O . VAL A 1 78 ? -10.816 -7.758 11.097 1.00 83.12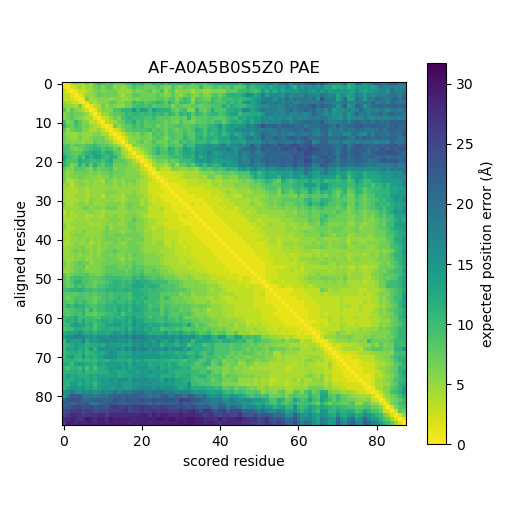 78 VAL A O 1
ATOM 614 N N . LYS A 1 79 ? -9.698 -8.714 12.792 1.00 82.62 79 LYS A N 1
ATOM 615 C CA . LYS A 1 79 ? -10.573 -9.894 12.910 1.00 82.62 79 LYS A CA 1
ATOM 616 C C . LYS A 1 79 ? -11.914 -9.614 13.605 1.00 82.62 79 LYS A C 1
ATOM 618 O O . LYS A 1 79 ? -12.784 -10.478 13.592 1.00 82.62 79 LYS A O 1
ATOM 623 N N . GLY A 1 80 ? -12.120 -8.417 14.157 1.00 75.12 80 GLY A N 1
ATOM 624 C CA . GLY A 1 80 ? -13.355 -8.016 14.839 1.00 75.12 80 GLY A CA 1
ATOM 625 C C . GLY A 1 80 ? -13.429 -8.401 16.315 1.00 75.12 80 GLY A C 1
ATOM 626 O O . GLY A 1 80 ? -14.509 -8.346 16.900 1.00 75.12 80 GLY A O 1
ATOM 627 N N . HIS A 1 81 ? -12.311 -8.785 16.930 1.00 74.75 81 HIS A N 1
ATOM 628 C CA . HIS A 1 81 ? -12.256 -8.995 18.371 1.00 74.75 81 HIS A CA 1
ATOM 629 C C . HIS A 1 81 ? -12.121 -7.652 19.094 1.00 74.75 81 HIS A C 1
ATOM 631 O O . HIS A 1 81 ? -11.345 -6.791 18.677 1.00 74.75 81 HIS A O 1
ATOM 637 N N . LYS A 1 82 ? -12.867 -7.484 20.190 1.00 68.25 82 LYS A N 1
ATOM 638 C CA . LYS A 1 82 ? -12.736 -6.316 21.065 1.00 68.25 82 LYS A CA 1
ATOM 639 C C . LYS A 1 82 ? -11.400 -6.371 21.803 1.00 68.25 82 LYS A C 1
ATOM 641 O O . LYS A 1 82 ? -10.995 -7.433 22.278 1.00 68.25 82 LYS A O 1
ATOM 646 N N . LEU A 1 83 ? -10.726 -5.229 21.884 1.00 69.75 83 LEU A N 1
ATOM 647 C CA . LEU A 1 83 ? -9.528 -5.074 22.697 1.00 69.75 83 LEU A CA 1
ATOM 648 C C . LEU A 1 83 ? -9.953 -4.834 24.143 1.00 69.75 83 LEU A C 1
ATOM 650 O O . LEU A 1 83 ? -10.479 -3.780 24.478 1.00 69.75 83 LEU A O 1
ATOM 654 N N . GLU A 1 84 ? -9.711 -5.804 25.017 1.00 64.12 84 GLU A N 1
ATOM 655 C CA . GLU A 1 84 ? -9.831 -5.585 26.459 1.00 64.12 84 GLU A CA 1
ATOM 656 C C . GLU A 1 84 ? -8.548 -4.938 26.979 1.00 64.12 84 GLU A C 1
ATOM 658 O O . GLU A 1 84 ? -7.724 -5.556 27.649 1.00 64.12 84 GLU A O 1
ATOM 663 N N . ARG A 1 85 ? -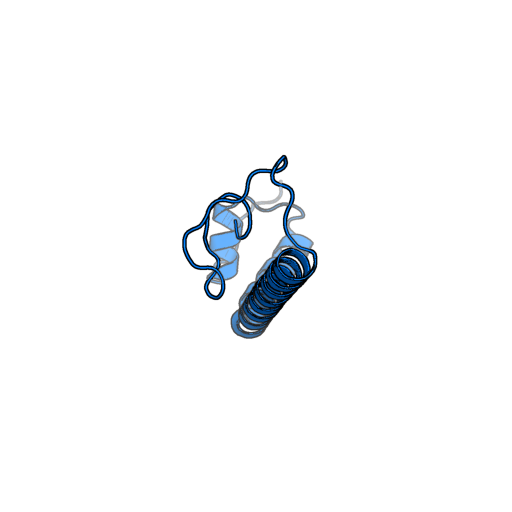8.344 -3.673 26.607 1.00 60.66 85 ARG A N 1
ATOM 664 C CA . ARG A 1 85 ? -7.365 -2.815 27.268 1.00 60.66 85 ARG A CA 1
ATOM 665 C C . ARG A 1 85 ? -8.088 -2.160 28.437 1.00 60.66 85 ARG A C 1
ATOM 667 O O . ARG A 1 85 ? -8.883 -1.248 28.241 1.00 60.66 85 ARG A O 1
ATOM 674 N N . ASN A 1 86 ? -7.854 -2.680 29.638 1.00 48.62 86 ASN A N 1
ATOM 675 C CA . ASN A 1 86 ? -8.275 -2.024 30.867 1.00 48.62 86 ASN A CA 1
ATOM 676 C C . ASN A 1 86 ? -7.456 -0.733 30.988 1.00 48.62 86 ASN A C 1
ATOM 678 O O . ASN A 1 86 ? -6.268 -0.780 31.307 1.00 48.62 86 ASN A O 1
ATOM 682 N N . THR A 1 87 ? -8.060 0.398 30.639 1.00 44.69 87 THR A N 1
ATOM 683 C CA . THR A 1 87 ? -7.519 1.721 30.940 1.00 44.69 87 THR A CA 1
ATOM 684 C C . THR A 1 87 ? -7.440 1.845 32.459 1.00 44.69 87 THR A C 1
ATOM 686 O O . THR A 1 87 ? -8.457 1.735 33.144 1.00 44.69 87 THR A O 1
ATOM 689 N N . VAL A 1 88 ? -6.220 1.991 32.980 1.00 39.44 88 VAL A N 1
ATOM 690 C CA . VAL A 1 88 ? -5.963 2.414 34.364 1.00 39.44 88 VAL A CA 1
ATOM 691 C C . VAL A 1 88 ? -5.929 3.932 34.393 1.00 39.44 88 VAL A C 1
ATOM 693 O O . VAL A 1 88 ? -5.317 4.499 33.459 1.00 39.44 88 VAL A O 1
#

Secondary structure (DSSP, 8-state):
-TTTS--BTTTBS----TT----HHHHHHHHHHHHHHHHHHHHHHHHHHHHTHHHHHHHHHHHHHHS---HHHHHHHHTT--------

Mean predicted aligned error: 9.47 Å

Radius of gyration: 21.5 Å; Cα contacts (8 Å, |Δi|>4): 55; chains: 1; bounding box: 43×18×60 Å